Protein AF-A0A2S5CKM0-F1 (afdb_monomer)

Solvent-accessible surface area (backbone atoms only — not comparable to full-atom values): 9738 Å² total; per-residue (Å²): 133,82,81,73,74,74,73,46,69,68,58,51,52,54,51,56,62,61,42,50,69,61,49,59,73,70,51,69,56,78,44,91,78,57,71,73,58,93,51,90,68,29,59,67,57,44,53,54,51,51,52,49,58,63,73,60,56,92,57,92,68,53,70,56,56,55,3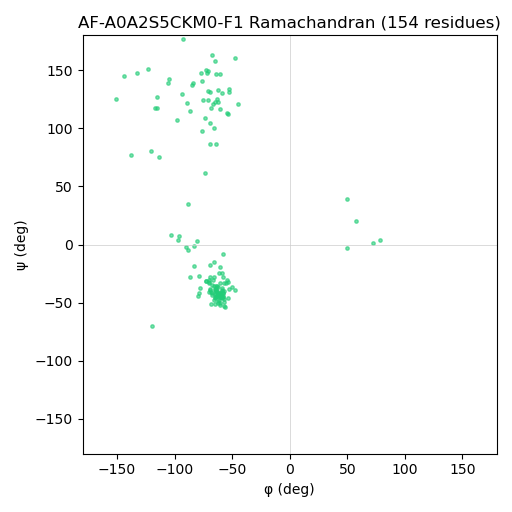9,46,52,53,36,49,49,33,27,76,69,60,76,37,65,85,57,63,67,69,55,60,70,58,50,54,64,51,53,75,49,49,55,70,64,48,56,56,51,51,49,53,53,53,51,51,53,45,42,70,56,54,58,91,46,72,93,65,34,59,96,86,36,80,76,80,88,79,86,72,82,81,75,82,61,80,67,40,69,73,52,21,75,73,74,39,80,81,52,109

Foldseek 3Di:
DDPPPQLDPVVLVVVLVVVLVVLLVVFDWPDPPAQPDPDLDRSSNLVVLVVQVVVPPDDPDDSQVSLVVVVVVCCVVVVCVPRDRDDVVVSVVNVVRGDVVSVVVSVVVSVVSVCVSVPDDVVQDDVNHHDDDDPDPDPQDPPDPVCCVVPNVPRD

Sequence (156 aa):
MDKKTSPSLVSFYTQLISLLPAFCQTVEKSKPGHFTKNRKLPLPRLIVTLLHLAATGSRSDGVDIKLGEFFNLSRRGGLWPDAQTPHRSALTKARSKLSWQSFAALLRQAVGLAYDVFPQRDEYTWHGLSVFAFDGSKYTLPATQALREAFDPDSG

Secondary structure (DSSP, 8-state):
-----PPPHHHHHHHHHHHHHHHHHHPPBSSTTTT-S--SS-HHHHHHHHHHHHHTTT-S--HHHHHHHHHHHHHHTTSSTTPPPPPHHHHHHHHTTB-HHHHHHHHHHHHHHHHHHS---GGGEETTEE---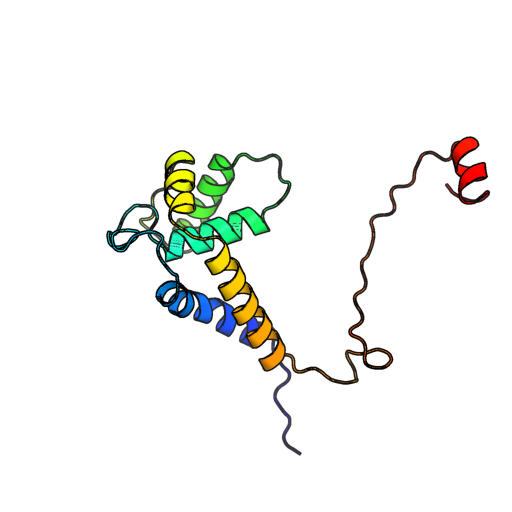-----------HHHHHHT-TT--

Organism: NCBI:txid1704499

Radius of gyration: 22.25 Å; Cα contacts (8 Å, |Δi|>4): 90; chains: 1; bounding box: 63×33×54 Å

Mean predicted aligned error: 11.07 Å

Structure (mmCIF, N/CA/C/O backbone):
data_AF-A0A2S5CKM0-F1
#
_entry.id   AF-A0A2S5CKM0-F1
#
loop_
_atom_site.group_PDB
_atom_site.id
_atom_site.type_symbol
_atom_site.label_atom_id
_atom_site.label_alt_id
_atom_site.label_comp_id
_atom_site.label_asym_id
_atom_site.label_entity_id
_atom_site.label_seq_id
_atom_site.pdbx_PDB_ins_code
_atom_site.Cartn_x
_atom_site.Cartn_y
_atom_site.Cartn_z
_atom_site.occupancy
_atom_site.B_iso_or_equiv
_atom_site.auth_seq_id
_atom_site.auth_comp_id
_atom_site.auth_asym_id
_atom_site.auth_atom_id
_atom_site.pdbx_PDB_model_num
ATOM 1 N N . MET A 1 1 ? 1.319 -12.725 -37.803 1.00 36.81 1 MET A N 1
ATOM 2 C CA . MET A 1 1 ? 2.074 -12.180 -36.654 1.00 36.81 1 MET A CA 1
ATOM 3 C C . MET A 1 1 ? 1.175 -11.179 -35.964 1.00 36.81 1 MET A C 1
ATOM 5 O O . MET A 1 1 ? 1.043 -10.057 -36.440 1.00 36.81 1 MET A O 1
ATOM 9 N N . ASP A 1 2 ? 0.481 -11.619 -34.919 1.00 37.03 2 ASP A N 1
ATOM 10 C CA . ASP A 1 2 ? -0.404 -10.754 -34.148 1.00 37.03 2 ASP A CA 1
ATOM 11 C C . ASP A 1 2 ? 0.407 -9.647 -33.481 1.00 37.03 2 ASP A C 1
ATOM 13 O O . ASP A 1 2 ? 1.374 -9.909 -32.761 1.00 37.03 2 ASP A O 1
ATOM 17 N N . LYS A 1 3 ? 0.009 -8.396 -33.726 1.00 39.81 3 LYS A N 1
ATOM 18 C CA . LYS A 1 3 ? 0.464 -7.243 -32.953 1.00 39.81 3 LYS A CA 1
ATOM 19 C C . LYS A 1 3 ? -0.039 -7.438 -31.522 1.00 39.81 3 LYS A C 1
ATOM 21 O O . LYS A 1 3 ? -1.129 -6.982 -31.192 1.00 39.81 3 LYS A O 1
ATOM 26 N N . LYS A 1 4 ? 0.723 -8.148 -30.680 1.00 51.84 4 LYS A N 1
ATOM 27 C CA . LYS A 1 4 ? 0.501 -8.155 -29.230 1.00 51.84 4 LYS A CA 1
ATOM 28 C C . LYS A 1 4 ? 0.486 -6.698 -28.787 1.00 51.84 4 LYS A C 1
ATOM 30 O O . LYS A 1 4 ? 1.492 -6.004 -28.908 1.00 51.84 4 LYS A O 1
ATOM 35 N N . THR A 1 5 ? -0.684 -6.244 -28.359 1.00 54.28 5 THR A N 1
ATOM 36 C CA . THR A 1 5 ? -0.943 -4.911 -27.829 1.00 54.28 5 THR A CA 1
ATOM 37 C C . THR A 1 5 ? 0.174 -4.553 -26.857 1.00 54.28 5 THR A C 1
ATOM 39 O O . THR A 1 5 ? 0.424 -5.304 -25.913 1.00 54.28 5 THR A O 1
ATOM 42 N N . SER A 1 6 ? 0.892 -3.460 -27.116 1.00 59.22 6 SER A N 1
ATOM 43 C CA . SER A 1 6 ? 1.977 -3.019 -26.242 1.00 59.22 6 SER A CA 1
ATOM 44 C C . SER A 1 6 ? 1.462 -2.922 -24.803 1.00 59.22 6 SER A C 1
ATOM 46 O O . SER A 1 6 ? 0.364 -2.390 -24.596 1.00 59.22 6 SER A O 1
ATOM 48 N N . PRO A 1 7 ? 2.203 -3.440 -23.812 1.00 67.69 7 PRO A N 1
ATOM 49 C CA . PRO A 1 7 ? 1.763 -3.388 -22.431 1.00 67.69 7 PRO A CA 1
ATOM 50 C C . PRO A 1 7 ? 1.610 -1.928 -22.012 1.00 67.69 7 PRO A C 1
ATOM 52 O O . PRO A 1 7 ? 2.550 -1.137 -22.051 1.00 67.69 7 PRO A O 1
ATOM 55 N N . SER A 1 8 ? 0.377 -1.550 -21.692 1.00 81.00 8 SER A N 1
ATOM 56 C CA . SER A 1 8 ? 0.033 -0.178 -21.348 1.00 81.00 8 SER A CA 1
ATOM 57 C C . SER A 1 8 ? 0.104 -0.004 -19.840 1.00 81.00 8 SER A C 1
ATOM 59 O O . SER A 1 8 ? -0.549 -0.741 -19.097 1.00 81.00 8 SER A O 1
ATOM 61 N N . LEU A 1 9 ? 0.822 1.028 -19.394 1.00 82.31 9 LEU A N 1
ATOM 62 C CA . LEU A 1 9 ? 0.800 1.482 -18.001 1.00 82.31 9 LEU A CA 1
ATOM 63 C C . LEU A 1 9 ? -0.635 1.679 -17.498 1.00 82.31 9 LEU A C 1
ATOM 65 O O . LEU A 1 9 ? -0.941 1.335 -16.362 1.00 82.31 9 LEU A O 1
ATOM 69 N N . VAL A 1 10 ? -1.541 2.157 -18.357 1.00 85.75 10 VAL A N 1
ATOM 70 C CA . VAL A 1 10 ? -2.958 2.339 -18.011 1.00 85.75 10 VAL A CA 1
ATOM 71 C C . VAL A 1 10 ? -3.613 1.006 -17.642 1.00 85.75 10 VAL A C 1
ATOM 73 O O . VAL A 1 10 ? -4.328 0.926 -16.643 1.00 85.75 10 VAL A O 1
ATOM 76 N N . SER A 1 11 ? -3.339 -0.054 -18.409 1.00 83.25 11 SER A N 1
ATOM 77 C CA . SER A 1 11 ? -3.841 -1.404 -18.120 1.00 83.25 11 SER A CA 1
ATOM 78 C C . SER A 1 11 ? -3.272 -1.938 -16.807 1.00 83.25 11 SER A C 1
ATOM 80 O O . SER A 1 11 ? -4.031 -2.417 -15.965 1.00 83.25 11 SER A O 1
ATOM 82 N N . PHE A 1 12 ? -1.963 -1.770 -16.584 1.00 87.31 12 PHE A N 1
ATOM 83 C CA . PHE A 1 12 ? -1.323 -2.163 -15.329 1.00 87.31 12 PHE A CA 1
ATOM 84 C C . PHE A 1 12 ? -1.964 -1.471 -14.120 1.00 87.31 12 PHE A C 1
ATOM 86 O O . PHE A 1 12 ? -2.406 -2.147 -13.195 1.00 87.31 12 PHE A O 1
ATOM 93 N N . TYR A 1 13 ? -2.084 -0.139 -14.134 1.00 85.31 13 TYR A N 1
ATOM 94 C CA . TYR A 1 13 ? -2.667 0.598 -13.011 1.00 85.31 13 TYR A CA 1
ATOM 95 C C . TYR A 1 13 ? -4.142 0.252 -12.785 1.00 85.31 13 TYR A C 1
ATOM 97 O O . TYR A 1 13 ? -4.567 0.130 -11.638 1.00 85.31 13 TYR A O 1
ATOM 105 N N . THR A 1 14 ? -4.915 0.029 -13.850 1.00 87.69 14 THR A N 1
ATOM 106 C CA . THR A 1 14 ? -6.324 -0.382 -13.737 1.00 87.69 14 THR A CA 1
ATOM 107 C C . THR A 1 14 ? -6.449 -1.748 -13.060 1.00 87.69 14 THR A C 1
ATOM 109 O O . THR A 1 14 ? -7.260 -1.922 -12.145 1.00 87.69 14 THR A O 1
ATOM 112 N N . GLN A 1 15 ? -5.611 -2.710 -13.454 1.00 87.69 15 GLN A N 1
ATOM 113 C CA . GLN A 1 15 ? -5.581 -4.042 -12.848 1.00 87.69 15 GLN A CA 1
ATOM 114 C C . GLN A 1 15 ? -5.065 -3.996 -11.405 1.00 87.69 15 GLN A C 1
ATOM 116 O O . GLN A 1 15 ? -5.655 -4.614 -10.522 1.00 87.69 15 GLN A O 1
ATOM 121 N N . LEU A 1 16 ? -4.034 -3.192 -11.132 1.00 87.00 16 LEU A N 1
ATOM 122 C CA . LEU A 1 16 ? -3.480 -3.011 -9.791 1.00 87.00 16 LEU A CA 1
ATOM 123 C C . LEU A 1 16 ? -4.510 -2.410 -8.823 1.00 87.00 16 LEU A C 1
ATOM 125 O O . LEU A 1 16 ? -4.634 -2.865 -7.688 1.00 87.00 16 LEU A O 1
ATOM 129 N N . ILE A 1 17 ? -5.285 -1.413 -9.261 1.00 84.75 17 ILE A N 1
ATOM 130 C CA . ILE A 1 17 ? -6.369 -0.831 -8.454 1.00 84.75 17 ILE A CA 1
ATOM 131 C C . ILE A 1 17 ? -7.463 -1.874 -8.194 1.00 84.75 17 ILE A C 1
ATOM 133 O O . ILE A 1 17 ? -7.965 -1.983 -7.073 1.00 84.75 17 ILE A O 1
ATOM 137 N N . SER A 1 18 ? -7.789 -2.681 -9.204 1.00 86.12 18 SER A N 1
ATOM 138 C CA . SER A 1 18 ? -8.795 -3.748 -9.117 1.00 86.12 18 SER A CA 1
ATOM 139 C C . SER A 1 18 ? -8.365 -4.922 -8.226 1.00 86.12 18 SER A C 1
ATOM 141 O O . SER A 1 18 ? -9.209 -5.685 -7.759 1.00 86.12 18 SER A O 1
ATOM 143 N N . LEU A 1 19 ? -7.068 -5.045 -7.933 1.00 86.75 19 LEU A N 1
ATOM 144 C CA . LEU A 1 19 ? -6.510 -6.067 -7.048 1.00 86.75 19 LEU A CA 1
ATOM 145 C C . LEU A 1 19 ? -6.838 -5.802 -5.572 1.00 86.75 19 LEU A C 1
ATOM 147 O O . LEU A 1 19 ? -7.018 -6.738 -4.792 1.00 86.75 19 LEU A O 1
ATOM 151 N N . LEU A 1 20 ? -6.967 -4.532 -5.173 1.00 84.50 20 LEU A N 1
ATOM 152 C CA . LEU A 1 20 ? -7.157 -4.150 -3.770 1.00 84.50 20 LEU A CA 1
ATOM 153 C C . LEU A 1 20 ? -8.436 -4.727 -3.129 1.00 84.50 20 LEU A C 1
ATOM 155 O O . LEU A 1 20 ? -8.335 -5.236 -2.008 1.00 84.50 20 LEU A O 1
ATOM 159 N N . PRO A 1 21 ? -9.623 -4.695 -3.772 1.00 84.75 21 PRO A N 1
ATOM 160 C CA . PRO A 1 21 ? -10.821 -5.333 -3.230 1.00 84.75 21 PRO A CA 1
ATOM 161 C C . PRO A 1 21 ? -10.656 -6.837 -2.990 1.00 84.75 21 PRO A C 1
ATOM 163 O O . PRO A 1 21 ? -11.022 -7.314 -1.916 1.00 84.75 21 PRO A O 1
ATOM 166 N N . ALA A 1 22 ? -10.080 -7.564 -3.953 1.00 84.75 22 ALA A N 1
ATOM 167 C CA . ALA A 1 22 ? -9.845 -9.004 -3.843 1.00 84.75 22 ALA A CA 1
ATOM 168 C C . ALA A 1 22 ? -8.840 -9.310 -2.725 1.00 84.75 22 ALA A C 1
ATOM 170 O O . ALA A 1 22 ? -9.106 -10.130 -1.848 1.00 84.75 22 ALA A O 1
ATOM 171 N N . PHE A 1 23 ? -7.738 -8.561 -2.675 1.00 87.25 23 PHE A N 1
ATOM 172 C CA . PHE A 1 23 ? -6.742 -8.678 -1.618 1.00 87.25 23 PHE A CA 1
ATOM 173 C C . PHE A 1 23 ? -7.341 -8.454 -0.222 1.00 87.25 23 PHE A C 1
ATOM 175 O O . PHE A 1 23 ? -7.041 -9.198 0.708 1.00 87.25 23 PHE A O 1
ATOM 182 N N . CYS A 1 24 ? -8.235 -7.474 -0.048 1.00 85.56 24 CYS A N 1
ATOM 183 C CA . CYS A 1 24 ? -8.871 -7.221 1.250 1.00 85.56 24 CYS A CA 1
ATOM 184 C C . CYS A 1 24 ? -9.651 -8.432 1.792 1.00 85.56 24 CYS A C 1
ATOM 186 O O . CYS A 1 24 ? -9.823 -8.535 3.007 1.00 85.56 24 CYS A O 1
ATOM 188 N N . GLN A 1 25 ? -10.113 -9.337 0.924 1.00 83.31 25 GLN A N 1
ATOM 189 C CA . GLN A 1 25 ? -10.805 -10.567 1.320 1.00 83.31 25 GLN A CA 1
ATOM 190 C C . GLN A 1 25 ? -9.831 -11.653 1.794 1.00 83.31 25 GLN A C 1
ATOM 192 O O . GLN A 1 25 ? -10.195 -12.464 2.641 1.00 83.31 25 GLN A O 1
ATOM 197 N N . THR A 1 26 ? -8.588 -11.639 1.305 1.00 84.25 26 THR A N 1
ATOM 198 C CA . THR A 1 26 ? -7.545 -12.615 1.663 1.00 84.25 26 THR A CA 1
ATOM 199 C C . THR A 1 26 ? -6.739 -12.212 2.897 1.00 84.25 26 THR A C 1
ATOM 201 O O . THR A 1 26 ? -5.858 -12.948 3.333 1.00 84.25 26 THR A O 1
ATOM 204 N N . VAL A 1 27 ? -6.976 -11.020 3.451 1.00 85.25 27 VAL A N 1
ATOM 205 C CA . VAL A 1 27 ? -6.240 -10.529 4.620 1.00 85.25 27 VAL A CA 1
ATOM 206 C C . VAL A 1 27 ? -6.592 -11.345 5.859 1.00 85.25 27 VAL A C 1
ATOM 208 O O . VAL A 1 27 ? -7.711 -11.285 6.378 1.00 85.25 27 VAL A O 1
ATOM 211 N N . GLU A 1 28 ? -5.585 -12.021 6.403 1.00 79.44 28 GLU A N 1
ATOM 212 C CA . GLU A 1 28 ? -5.677 -12.656 7.709 1.00 79.44 28 GLU A CA 1
ATOM 213 C C . GLU A 1 28 ? -5.819 -11.606 8.816 1.00 79.44 28 GLU A C 1
ATOM 215 O O . GLU A 1 28 ? -4.983 -10.719 9.021 1.00 79.44 28 GLU A O 1
ATOM 220 N N . LYS A 1 29 ? -6.918 -11.710 9.557 1.00 79.12 29 LYS A N 1
ATOM 221 C CA . LYS A 1 29 ? -7.192 -10.867 10.718 1.00 79.12 29 LYS A CA 1
ATOM 222 C C . LYS A 1 29 ? -6.487 -11.463 11.928 1.00 79.12 29 LYS A C 1
ATOM 224 O O . LYS A 1 29 ? -6.622 -12.653 12.181 1.00 79.12 29 LYS A O 1
ATOM 229 N N . SER A 1 30 ? -5.880 -10.631 12.779 1.00 79.19 30 SER A N 1
ATOM 230 C CA . SER A 1 30 ? -5.294 -11.135 14.036 1.00 79.19 30 SER A CA 1
ATOM 231 C C . SER A 1 30 ? -6.328 -11.775 14.974 1.00 79.19 30 SER A C 1
ATOM 233 O O . SER A 1 30 ? -5.968 -12.572 15.832 1.00 79.19 30 SER A O 1
ATOM 235 N N . LYS A 1 31 ? -7.607 -11.388 14.859 1.00 84.75 31 LYS A N 1
ATOM 236 C CA . LYS A 1 31 ? -8.739 -11.982 15.586 1.00 84.75 31 LYS A CA 1
ATOM 237 C C . LYS A 1 31 ? -9.983 -12.011 14.684 1.00 84.75 31 LYS A C 1
ATOM 239 O O . LYS A 1 31 ? -10.201 -11.026 13.971 1.00 84.75 31 LYS A O 1
ATOM 244 N N . PRO A 1 32 ? -10.857 -13.035 14.770 1.00 79.38 32 PRO A N 1
ATOM 245 C CA . PRO A 1 32 ? -12.043 -13.167 13.910 1.00 79.38 32 PRO A CA 1
ATOM 246 C C . PRO A 1 32 ? -12.990 -11.950 13.922 1.00 79.38 32 PRO A C 1
ATOM 248 O O . PRO A 1 32 ? -13.565 -11.591 12.898 1.00 79.38 32 PRO A O 1
ATOM 251 N N . GLY A 1 33 ? -13.102 -11.255 15.061 1.00 82.44 33 GLY A N 1
ATOM 252 C CA . GLY A 1 33 ? -13.957 -10.069 15.222 1.00 82.44 33 GLY A CA 1
ATOM 253 C C . GLY A 1 33 ? -13.354 -8.741 14.743 1.00 82.44 33 GLY A C 1
ATOM 254 O O . GLY A 1 33 ? -13.997 -7.696 14.860 1.00 82.44 33 GLY A O 1
ATOM 255 N N . HIS A 1 34 ? -12.116 -8.720 14.245 1.00 87.06 34 HIS A N 1
ATOM 256 C CA . HIS A 1 34 ? -11.518 -7.489 13.729 1.00 87.06 34 HIS A CA 1
ATOM 257 C C . HIS A 1 34 ? -12.084 -7.128 12.348 1.00 87.06 34 HIS A C 1
ATOM 259 O O . HIS A 1 34 ? -12.320 -7.987 11.503 1.00 87.06 34 HIS A O 1
ATOM 265 N N . PHE A 1 35 ? -12.307 -5.828 12.126 1.00 84.88 35 PHE A N 1
ATOM 266 C CA . PHE A 1 35 ? -12.805 -5.265 10.861 1.00 84.88 35 PHE A CA 1
ATOM 267 C C . PHE A 1 35 ? -14.157 -5.812 10.367 1.00 84.88 35 PHE A C 1
ATOM 269 O O . PHE A 1 35 ? -14.479 -5.670 9.196 1.00 84.88 35 PHE A O 1
ATOM 276 N N . THR A 1 36 ? -14.971 -6.404 11.245 1.00 81.00 36 THR A N 1
ATOM 277 C CA . THR A 1 36 ? -16.324 -6.890 10.907 1.00 81.00 36 THR A CA 1
ATOM 278 C C . THR A 1 36 ? -17.394 -5.798 10.964 1.00 81.00 36 THR A C 1
ATOM 280 O O . THR A 1 36 ? -18.465 -5.952 10.393 1.00 81.00 36 THR A O 1
ATOM 283 N N . LYS A 1 37 ? -17.118 -4.680 11.649 1.00 78.06 37 LYS A N 1
ATOM 284 C CA . LYS A 1 37 ? -18.031 -3.533 11.776 1.00 78.06 37 LYS A CA 1
ATOM 285 C C . LYS A 1 37 ? -17.575 -2.381 10.886 1.00 78.06 37 LYS A C 1
ATOM 287 O O . LYS A 1 37 ? -16.382 -2.069 10.859 1.00 78.06 37 LYS A O 1
ATOM 292 N N . ASN A 1 38 ? -18.528 -1.666 10.287 1.00 70.62 38 ASN A N 1
ATOM 293 C CA . ASN A 1 38 ? -18.279 -0.386 9.619 1.00 70.62 38 ASN A CA 1
ATOM 294 C C . ASN A 1 38 ? -17.931 0.699 10.654 1.00 70.62 38 ASN A C 1
ATOM 296 O O . ASN A 1 38 ? -18.785 1.400 11.190 1.00 70.62 38 ASN A O 1
ATOM 300 N N . ARG A 1 39 ? -16.643 0.786 11.003 1.00 77.25 39 ARG A N 1
ATOM 301 C CA . ARG A 1 39 ? -16.047 1.880 11.788 1.00 77.25 39 ARG A CA 1
ATOM 302 C C . ARG A 1 39 ? -15.499 2.954 10.839 1.00 77.25 39 ARG A C 1
ATOM 304 O O . ARG A 1 39 ? -15.485 2.755 9.634 1.00 77.25 39 ARG A O 1
ATOM 311 N N . LYS A 1 40 ? -14.979 4.068 11.376 1.00 80.44 40 LYS A N 1
ATOM 312 C CA . LYS A 1 40 ? -14.348 5.144 10.576 1.00 80.44 40 LYS A CA 1
ATOM 313 C C . LYS A 1 40 ? -13.226 4.633 9.646 1.00 80.44 40 LYS A C 1
ATOM 315 O O . LYS A 1 40 ? -13.061 5.149 8.545 1.00 80.44 40 LYS A O 1
ATOM 320 N N . LEU A 1 41 ? -12.508 3.590 10.077 1.00 87.94 41 LEU A N 1
ATOM 321 C CA . LEU A 1 41 ? -11.440 2.906 9.338 1.00 87.94 41 LEU A CA 1
ATOM 322 C C . LEU A 1 41 ? -11.788 1.416 9.129 1.00 87.94 41 LEU A C 1
ATOM 324 O O . LEU A 1 41 ? -11.331 0.571 9.904 1.00 87.94 41 LEU A O 1
ATOM 328 N N . PRO A 1 42 ? -12.621 1.070 8.130 1.00 89.50 42 PRO A N 1
ATOM 329 C CA . PRO A 1 42 ? -12.749 -0.309 7.673 1.00 89.50 42 PRO A CA 1
ATOM 330 C C . PRO A 1 42 ? -11.448 -0.761 6.991 1.00 89.50 42 PRO A C 1
ATOM 332 O O . PRO A 1 42 ? -10.617 0.065 6.606 1.00 89.50 42 PRO A O 1
ATOM 335 N N . LEU A 1 43 ? -11.276 -2.075 6.829 1.00 89.69 43 LEU A N 1
ATOM 336 C CA . LEU A 1 43 ? -10.029 -2.667 6.334 1.00 89.69 43 LEU A CA 1
ATOM 337 C C . LEU A 1 43 ? -9.541 -2.075 4.992 1.00 89.69 43 LEU A C 1
ATOM 339 O O . LEU A 1 43 ? -8.372 -1.688 4.940 1.00 89.69 43 LEU A O 1
ATOM 343 N N . PRO A 1 44 ? -10.388 -1.892 3.954 1.00 89.19 44 PRO A N 1
ATOM 344 C CA . PRO A 1 44 ? -9.930 -1.315 2.689 1.00 89.19 44 PRO A CA 1
ATOM 345 C C . PRO A 1 44 ? -9.391 0.108 2.854 1.00 89.19 44 PRO A C 1
ATOM 347 O O . PRO A 1 44 ? -8.322 0.437 2.344 1.00 89.19 44 PRO A O 1
ATOM 350 N N . ARG A 1 45 ? -10.077 0.947 3.647 1.00 90.44 45 ARG A N 1
ATOM 351 C CA . ARG A 1 45 ? -9.608 2.312 3.925 1.00 90.44 45 ARG A CA 1
ATOM 352 C C . ARG A 1 45 ? -8.301 2.304 4.702 1.00 90.44 45 ARG A C 1
ATOM 354 O O . ARG A 1 45 ? -7.437 3.123 4.416 1.00 90.44 45 ARG A O 1
ATOM 361 N N . LEU A 1 46 ? -8.142 1.389 5.662 1.00 92.38 46 LEU A N 1
ATOM 362 C CA . LEU A 1 46 ? -6.901 1.254 6.424 1.00 92.38 46 LEU A CA 1
ATOM 363 C C . LEU A 1 46 ? -5.722 0.906 5.509 1.00 92.38 46 LEU A C 1
ATOM 365 O O . LEU A 1 46 ? -4.687 1.554 5.612 1.00 92.38 46 LEU A O 1
ATOM 369 N N . ILE A 1 47 ? -5.876 -0.076 4.616 1.00 91.62 47 ILE A N 1
ATOM 370 C CA . ILE A 1 47 ? -4.811 -0.495 3.693 1.00 91.62 47 ILE A CA 1
ATOM 371 C C . ILE A 1 47 ? -4.394 0.672 2.798 1.00 91.62 47 ILE A C 1
ATOM 373 O O . ILE A 1 47 ? -3.219 1.025 2.784 1.00 91.62 47 ILE A O 1
ATOM 377 N N . VAL A 1 48 ? -5.349 1.323 2.128 1.00 90.88 48 VAL A N 1
ATOM 378 C CA . VAL A 1 48 ? -5.058 2.468 1.249 1.00 90.88 48 VAL A CA 1
ATOM 379 C C . VAL A 1 48 ? -4.415 3.619 2.030 1.00 90.88 48 VAL A C 1
ATOM 381 O O . VAL A 1 48 ? -3.438 4.200 1.568 1.00 90.88 48 VAL A O 1
ATOM 384 N N . THR A 1 49 ? -4.896 3.909 3.244 1.00 92.06 49 THR A N 1
ATOM 385 C CA . THR A 1 49 ? -4.299 4.942 4.110 1.00 92.06 49 THR A CA 1
ATOM 386 C C . THR A 1 49 ? -2.844 4.615 4.457 1.00 92.06 49 THR A C 1
ATOM 388 O O . THR A 1 49 ? -1.994 5.498 4.438 1.00 92.06 49 THR A O 1
ATOM 391 N N . LEU A 1 50 ? -2.525 3.353 4.761 1.00 92.56 50 LEU A N 1
ATOM 392 C CA . LEU A 1 50 ? -1.157 2.940 5.089 1.00 92.56 50 LEU A CA 1
ATOM 393 C C . LEU A 1 50 ? -0.231 3.001 3.870 1.00 92.56 50 LEU A C 1
ATOM 395 O O . LEU A 1 50 ? 0.904 3.450 4.004 1.00 92.56 50 LEU A O 1
ATOM 399 N N . LEU A 1 51 ? -0.723 2.614 2.690 1.00 90.75 51 LEU A N 1
ATOM 400 C CA . LEU A 1 51 ? 0.010 2.770 1.432 1.00 90.75 51 LEU A CA 1
ATOM 401 C C . LEU A 1 51 ? 0.282 4.248 1.129 1.00 90.75 51 LEU A C 1
ATOM 403 O O . LEU A 1 51 ? 1.405 4.601 0.788 1.00 90.75 51 LEU A O 1
ATOM 407 N N . HIS A 1 52 ? -0.709 5.122 1.329 1.00 91.12 52 HIS A N 1
ATOM 408 C CA . HIS A 1 52 ? -0.538 6.566 1.179 1.00 91.12 52 HIS A CA 1
ATOM 409 C C . HIS A 1 52 ? 0.528 7.121 2.135 1.00 91.12 52 HIS A C 1
ATOM 411 O O . HIS A 1 52 ? 1.399 7.878 1.713 1.00 91.12 52 HIS A O 1
ATOM 417 N N . LEU A 1 53 ? 0.504 6.721 3.411 1.00 91.19 53 LEU A N 1
ATOM 418 C CA . LEU A 1 53 ? 1.504 7.155 4.393 1.00 91.19 53 LEU A CA 1
ATOM 419 C C . LEU A 1 53 ? 2.920 6.673 4.048 1.00 91.19 53 LEU A C 1
ATOM 421 O O . LEU A 1 53 ? 3.875 7.410 4.276 1.00 91.19 53 LEU A O 1
ATOM 425 N N . ALA A 1 54 ? 3.058 5.467 3.489 1.00 88.75 54 ALA A N 1
ATOM 426 C CA . ALA A 1 54 ? 4.341 4.949 3.020 1.00 88.75 54 ALA A CA 1
ATOM 427 C C . ALA A 1 54 ? 4.836 5.684 1.761 1.00 88.75 54 ALA A C 1
ATOM 429 O O . ALA A 1 54 ? 6.013 6.018 1.669 1.00 88.75 54 ALA A O 1
ATOM 430 N N . ALA A 1 55 ? 3.935 5.975 0.818 1.00 86.12 55 ALA A N 1
ATOM 431 C CA . ALA A 1 55 ? 4.260 6.671 -0.427 1.00 86.12 55 ALA A CA 1
ATOM 432 C C . ALA A 1 55 ? 4.622 8.150 -0.212 1.00 86.12 55 ALA A C 1
ATOM 434 O O . ALA A 1 55 ? 5.430 8.709 -0.944 1.00 86.12 55 ALA A O 1
ATOM 435 N N . THR A 1 56 ? 4.051 8.795 0.807 1.00 80.00 56 THR A N 1
ATOM 436 C CA . THR A 1 56 ? 4.285 10.213 1.135 1.00 80.00 56 THR A CA 1
ATOM 437 C C . THR A 1 56 ? 5.479 10.424 2.075 1.00 80.00 56 THR A C 1
ATOM 439 O O . THR A 1 56 ? 5.441 11.301 2.943 1.00 80.00 56 THR A O 1
ATOM 442 N N . GLY A 1 57 ? 6.528 9.604 1.946 1.00 64.81 57 GLY A N 1
ATOM 443 C CA . GLY A 1 57 ? 7.734 9.639 2.782 1.00 64.81 57 GLY A CA 1
ATOM 444 C C . GLY A 1 57 ? 8.361 11.034 2.984 1.00 64.81 57 GLY A C 1
ATOM 445 O O . GLY A 1 57 ? 8.072 11.975 2.251 1.00 64.81 57 GLY A O 1
ATOM 446 N N . SER A 1 58 ? 9.184 11.144 4.037 1.00 53.72 58 SER A N 1
ATOM 447 C CA . SER A 1 58 ? 10.107 12.246 4.414 1.00 53.72 58 SER A CA 1
ATOM 448 C C . SER A 1 58 ? 9.621 13.705 4.450 1.00 53.72 58 SER A C 1
ATOM 450 O O . SER A 1 58 ? 10.385 14.560 4.894 1.00 53.72 58 SER A O 1
ATOM 452 N N . ARG A 1 59 ? 8.373 14.030 4.093 1.00 59.41 59 ARG A N 1
ATOM 453 C CA . ARG A 1 59 ? 7.813 15.346 4.439 1.00 59.41 59 ARG A CA 1
ATOM 454 C C . ARG A 1 59 ? 7.764 15.477 5.958 1.00 59.41 59 ARG A C 1
ATOM 456 O O . ARG A 1 59 ? 7.294 14.554 6.627 1.00 59.41 59 ARG A O 1
ATOM 463 N N . SER A 1 60 ? 8.223 16.618 6.472 1.00 65.56 60 SER A N 1
ATOM 464 C CA . SER A 1 60 ? 8.224 16.993 7.896 1.00 65.56 60 SER A CA 1
ATOM 465 C C . SER A 1 60 ? 6.833 16.988 8.541 1.00 65.56 60 SER A C 1
ATOM 467 O O . SER A 1 60 ? 6.707 17.146 9.753 1.00 65.56 60 SER A O 1
ATOM 469 N N . ASP A 1 61 ? 5.786 16.813 7.738 1.00 80.31 61 ASP A N 1
ATOM 470 C CA . ASP A 1 61 ? 4.400 16.837 8.168 1.00 80.31 61 ASP A CA 1
ATOM 471 C C . ASP A 1 61 ? 4.055 15.622 9.032 1.00 80.31 61 ASP A C 1
ATOM 473 O O . ASP A 1 61 ? 4.303 14.461 8.685 1.00 80.31 61 ASP A O 1
ATOM 477 N N . GLY A 1 62 ? 3.418 15.897 10.168 1.00 86.50 62 GLY A N 1
ATOM 478 C CA . GLY A 1 62 ? 2.933 14.867 11.076 1.00 86.50 62 GLY A CA 1
ATOM 479 C C . GLY A 1 62 ? 1.829 14.000 10.460 1.00 86.50 62 GLY A C 1
ATOM 480 O O . GLY A 1 62 ? 1.104 14.409 9.552 1.00 86.50 62 GLY A O 1
ATOM 481 N N . VAL A 1 63 ? 1.649 12.796 11.012 1.00 89.75 63 VAL A N 1
ATOM 482 C CA . VAL A 1 63 ? 0.625 11.826 10.570 1.00 89.75 63 VAL A CA 1
ATOM 483 C C . VAL A 1 63 ? -0.781 12.434 10.519 1.00 89.75 63 VAL A C 1
ATOM 485 O O . VAL A 1 63 ? -1.533 12.130 9.599 1.00 89.75 63 VAL A O 1
ATOM 488 N N . ASP A 1 64 ? -1.142 13.301 11.469 1.00 90.38 64 ASP A N 1
ATOM 489 C CA . ASP A 1 64 ? -2.471 13.924 11.500 1.00 90.38 64 ASP A CA 1
ATOM 490 C C . ASP A 1 64 ? -2.712 14.864 10.304 1.00 90.38 64 ASP A C 1
ATOM 492 O O . ASP A 1 64 ? -3.816 14.872 9.759 1.00 90.38 64 ASP A O 1
ATOM 496 N N . ILE A 1 65 ? -1.681 15.586 9.841 1.00 90.88 65 ILE A N 1
ATOM 497 C CA . ILE A 1 65 ? -1.760 16.452 8.651 1.00 90.88 65 ILE A CA 1
ATOM 498 C C . ILE A 1 65 ? -2.000 15.586 7.414 1.00 90.88 65 ILE A C 1
ATOM 500 O O . ILE A 1 65 ? -2.983 15.789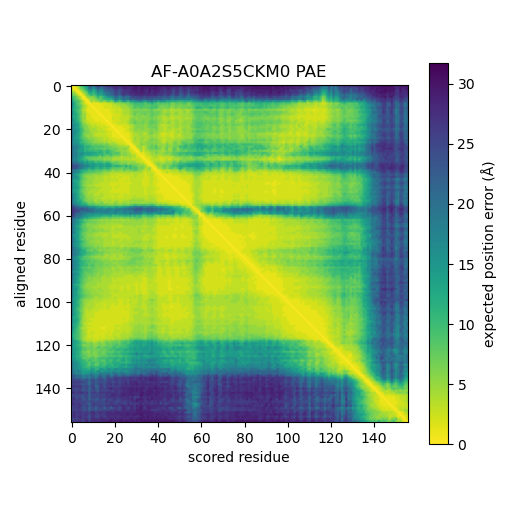 6.703 1.00 90.88 65 ILE A O 1
ATOM 504 N N . LYS A 1 66 ? -1.178 14.545 7.223 1.00 91.88 66 LYS A N 1
ATOM 505 C CA . LYS A 1 66 ? -1.302 13.612 6.091 1.00 91.88 66 LYS A CA 1
ATOM 506 C C . LYS A 1 66 ? -2.671 12.931 6.053 1.00 91.88 66 LYS A C 1
ATOM 508 O O . LYS A 1 66 ? -3.287 12.816 4.998 1.00 91.88 66 LYS A O 1
ATOM 513 N N . LEU A 1 67 ? -3.193 12.517 7.211 1.00 92.75 67 LEU A N 1
ATOM 514 C CA . LEU A 1 67 ? -4.549 11.971 7.317 1.00 92.75 67 LEU A CA 1
ATOM 515 C C . LEU A 1 67 ? -5.614 13.009 6.948 1.00 92.75 67 LEU A C 1
ATOM 517 O O . LEU A 1 67 ? -6.560 12.684 6.229 1.00 92.75 67 LEU A O 1
ATOM 521 N N . GLY A 1 68 ? -5.475 14.244 7.431 1.00 93.12 68 GLY A N 1
ATOM 522 C CA . GLY A 1 68 ? -6.360 15.358 7.101 1.00 93.12 68 GLY A CA 1
ATOM 523 C C . GLY A 1 68 ? -6.437 15.607 5.599 1.00 93.12 68 GLY A C 1
ATOM 524 O O . GLY A 1 68 ? -7.531 15.596 5.034 1.00 93.12 68 GLY A O 1
ATOM 525 N N . GLU A 1 69 ? -5.285 15.771 4.955 1.00 92.88 69 GLU A N 1
ATOM 526 C CA . GLU A 1 69 ? -5.160 15.990 3.513 1.00 92.88 69 GLU A CA 1
ATOM 527 C C . GLU A 1 69 ? -5.727 14.825 2.707 1.00 92.88 69 GLU A C 1
ATOM 529 O O . GLU A 1 69 ? -6.588 15.028 1.850 1.00 92.88 69 GLU A O 1
ATOM 534 N N . PHE A 1 70 ? -5.323 13.594 3.025 1.00 93.12 70 PHE A N 1
ATOM 535 C CA . PHE A 1 70 ? -5.772 12.408 2.306 1.00 93.12 70 PHE A CA 1
ATOM 536 C C . PHE A 1 70 ? -7.294 12.237 2.349 1.00 93.12 70 PHE A C 1
ATOM 538 O O . PHE A 1 70 ? -7.932 12.008 1.317 1.00 93.12 70 PHE A O 1
ATOM 545 N N . PHE A 1 71 ? -7.908 12.388 3.525 1.00 94.38 71 PHE A N 1
ATOM 546 C CA . PHE A 1 71 ? -9.359 12.270 3.667 1.00 94.38 71 PHE A CA 1
ATOM 547 C C . PHE A 1 71 ? -10.103 13.476 3.070 1.00 94.38 71 PHE A C 1
ATOM 549 O O . PHE A 1 71 ? -11.193 13.297 2.532 1.00 94.38 71 PHE A O 1
ATOM 556 N N . ASN A 1 72 ? -9.525 14.684 3.095 1.00 94.44 72 ASN A N 1
ATOM 557 C CA . ASN A 1 72 ? -10.069 15.846 2.382 1.00 94.44 72 ASN A CA 1
ATOM 558 C C . ASN A 1 72 ? -10.104 15.613 0.867 1.00 94.44 72 ASN A C 1
ATOM 560 O O . ASN A 1 72 ? -11.139 15.834 0.238 1.00 94.44 72 ASN A O 1
ATOM 564 N N . LEU A 1 73 ? -9.000 15.137 0.289 1.00 93.81 73 LEU A N 1
ATOM 565 C CA . LEU A 1 73 ? -8.913 14.813 -1.134 1.00 93.81 73 LEU A CA 1
ATOM 566 C C . LEU A 1 73 ? -9.857 13.667 -1.503 1.00 93.81 73 LEU A C 1
ATOM 568 O O . LEU A 1 73 ? -10.564 13.760 -2.500 1.00 93.81 73 LEU A O 1
ATOM 572 N N . SER A 1 74 ? -9.948 12.636 -0.661 1.00 93.19 74 SER A N 1
ATOM 573 C CA . SER A 1 74 ? -10.871 11.511 -0.866 1.00 93.19 74 SER A CA 1
ATOM 574 C C . SER A 1 74 ? -12.340 11.945 -0.864 1.00 93.19 74 SER A C 1
ATOM 576 O O . SER A 1 74 ? -13.134 11.405 -1.632 1.00 93.19 74 SER A O 1
ATOM 578 N N . ARG A 1 75 ? -12.712 12.926 -0.027 1.00 94.56 75 ARG A N 1
ATOM 579 C CA . ARG A 1 75 ? -14.053 13.530 -0.038 1.00 94.56 75 ARG A CA 1
ATOM 580 C C . ARG A 1 75 ? -14.288 14.341 -1.311 1.00 94.56 75 ARG A C 1
ATOM 582 O O . ARG A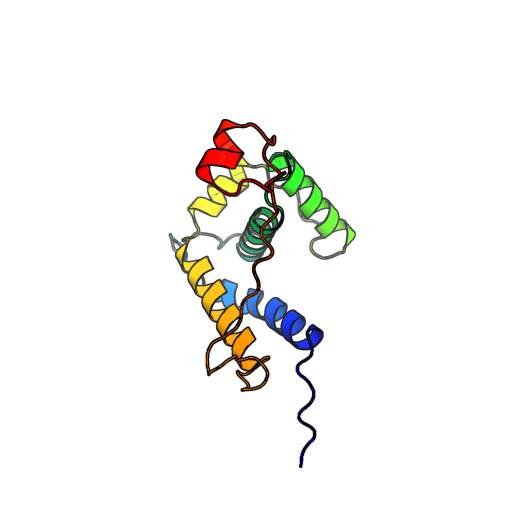 1 75 ? -15.279 14.119 -1.996 1.00 94.56 75 ARG A O 1
ATOM 589 N N . ARG A 1 76 ? -13.363 15.248 -1.649 1.00 93.88 76 ARG A N 1
ATOM 590 C CA . ARG A 1 76 ? -13.474 16.132 -2.827 1.00 93.88 76 ARG A CA 1
ATOM 591 C C . ARG A 1 76 ? -13.485 15.366 -4.149 1.00 93.88 76 ARG A C 1
ATOM 593 O O . ARG A 1 76 ? -14.189 15.761 -5.066 1.00 93.88 76 ARG A O 1
ATOM 600 N N . GLY A 1 77 ? -12.733 14.272 -4.232 1.00 91.62 77 GLY A N 1
ATOM 601 C CA . GLY A 1 77 ? -12.692 13.392 -5.399 1.00 91.62 77 GLY A CA 1
ATOM 602 C C . GLY A 1 77 ? -13.857 12.404 -5.486 1.00 91.62 77 GLY A C 1
ATOM 603 O O . GLY A 1 77 ? -13.842 11.547 -6.361 1.00 91.62 77 GLY A O 1
ATOM 604 N N . GLY A 1 78 ? -14.828 12.457 -4.566 1.00 91.25 78 GLY A N 1
ATOM 605 C CA . GLY A 1 78 ? -15.997 11.572 -4.565 1.00 91.25 78 GLY A CA 1
ATOM 606 C C . GLY A 1 78 ? -15.718 10.121 -4.158 1.00 91.25 78 GLY A C 1
ATOM 607 O O . GLY A 1 78 ? -16.647 9.321 -4.114 1.00 91.25 78 GLY A O 1
ATOM 608 N N . LEU A 1 79 ? -14.473 9.769 -3.812 1.00 88.12 79 LEU A N 1
ATOM 609 C CA . LEU A 1 79 ? -14.110 8.406 -3.417 1.00 88.12 79 LEU A CA 1
ATOM 610 C C . LEU A 1 79 ? -14.799 8.007 -2.107 1.00 88.12 79 LEU A C 1
ATOM 612 O O . LEU A 1 79 ? -15.382 6.929 -2.020 1.00 88.12 79 LEU A O 1
ATOM 616 N N . TRP A 1 80 ? -14.741 8.873 -1.088 1.00 90.94 80 TRP A N 1
ATOM 617 C CA . TRP A 1 80 ? -15.404 8.662 0.204 1.00 90.94 80 TRP A CA 1
ATOM 618 C C . TRP A 1 80 ? -16.068 9.957 0.702 1.00 90.94 80 TRP A C 1
ATOM 620 O O . TRP A 1 80 ? -15.524 10.595 1.608 1.00 90.94 80 TRP A O 1
ATOM 630 N N . PRO A 1 81 ? -17.233 10.348 0.152 1.00 89.75 81 PRO A N 1
ATOM 631 C CA . PRO A 1 81 ? -17.857 11.648 0.427 1.00 89.75 81 PRO A CA 1
ATOM 632 C C . PRO A 1 81 ? -18.171 11.864 1.915 1.00 89.75 81 PRO A C 1
ATOM 634 O O . PRO A 1 81 ? -17.921 12.941 2.451 1.00 89.75 81 PRO A O 1
ATOM 637 N N . ASP A 1 82 ? -18.590 10.808 2.617 1.00 90.56 82 ASP A N 1
ATOM 638 C CA . ASP A 1 82 ? -18.984 10.882 4.032 1.00 90.56 82 ASP A CA 1
ATOM 639 C C . ASP A 1 82 ? -17.868 10.478 5.009 1.00 90.56 82 ASP A C 1
ATOM 641 O O . ASP A 1 82 ? -18.086 10.356 6.221 1.00 90.56 82 ASP A O 1
ATOM 645 N N . ALA A 1 83 ? -16.656 10.192 4.518 1.00 90.06 83 ALA A N 1
ATOM 646 C CA . ALA A 1 83 ? -15.591 9.718 5.394 1.00 90.06 83 ALA A CA 1
ATOM 647 C C . ALA A 1 83 ? -15.086 10.833 6.307 1.00 90.06 83 ALA A C 1
ATOM 649 O O . ALA A 1 83 ? -14.597 11.863 5.854 1.00 90.06 83 ALA A O 1
ATOM 650 N N . GLN A 1 84 ? -15.126 10.579 7.611 1.00 90.62 84 GLN A N 1
ATOM 651 C CA . GLN A 1 84 ? -14.542 11.452 8.624 1.00 90.62 84 GLN A CA 1
ATOM 652 C C . GLN A 1 84 ? -13.057 11.144 8.799 1.00 90.62 84 GLN A C 1
ATOM 654 O O . GLN A 1 84 ? -12.678 9.973 8.890 1.00 90.62 84 GLN A O 1
ATOM 659 N N . THR A 1 85 ? -12.232 12.187 8.904 1.00 93.19 85 THR A N 1
ATOM 660 C CA . THR A 1 85 ? -10.796 12.025 9.156 1.00 93.19 85 THR A CA 1
ATOM 661 C C . THR A 1 85 ? -10.588 11.339 10.517 1.00 93.19 85 THR A C 1
ATOM 663 O O . THR A 1 85 ? -11.097 11.818 11.536 1.00 93.19 85 THR A O 1
ATOM 666 N N . PRO A 1 86 ? -9.897 10.188 10.572 1.00 92.19 86 PRO A N 1
ATOM 667 C CA . PRO A 1 86 ? -9.604 9.513 11.826 1.00 92.19 86 PRO A CA 1
ATOM 668 C C . PRO A 1 86 ? -8.464 10.221 12.565 1.00 92.19 86 PRO A C 1
ATOM 670 O O . PRO A 1 86 ? -7.530 10.721 11.952 1.00 92.19 86 PRO A O 1
ATOM 673 N N . HIS A 1 87 ? -8.500 10.192 13.895 1.00 91.62 87 HIS A N 1
ATOM 674 C CA . HIS A 1 87 ? -7.366 10.617 14.718 1.00 91.62 87 HIS A CA 1
ATOM 675 C C . HIS A 1 87 ? -6.211 9.601 14.624 1.00 91.62 87 HIS A C 1
ATOM 677 O O . HIS A 1 87 ? -6.479 8.394 14.535 1.00 91.62 87 HIS A O 1
ATOM 683 N N . ARG A 1 88 ? -4.943 10.035 14.751 1.00 91.50 88 ARG A N 1
ATOM 684 C CA . ARG A 1 88 ? -3.767 9.136 14.734 1.00 91.50 88 ARG A CA 1
ATOM 685 C C . ARG A 1 88 ? -3.899 7.902 15.628 1.00 91.50 88 ARG A C 1
ATOM 687 O O . ARG A 1 88 ? -3.547 6.799 15.228 1.00 91.50 88 ARG A O 1
ATOM 694 N N . SER A 1 89 ? -4.481 8.039 16.821 1.00 92.38 89 SER A N 1
ATOM 695 C CA . SER A 1 89 ? -4.636 6.909 17.751 1.00 92.38 89 SER A CA 1
ATOM 696 C C . SER A 1 89 ? -5.604 5.841 17.231 1.00 92.38 89 SER A C 1
ATOM 698 O O . SER A 1 89 ? -5.423 4.655 17.512 1.00 92.38 89 SER A O 1
ATOM 700 N N . ALA A 1 90 ? -6.616 6.230 16.448 1.00 91.38 90 ALA A N 1
ATOM 701 C CA . ALA A 1 90 ? -7.512 5.290 15.784 1.00 91.38 90 ALA A CA 1
ATOM 702 C C . ALA A 1 90 ? -6.779 4.529 14.672 1.00 91.38 90 ALA A C 1
ATOM 704 O O . ALA A 1 90 ? -6.985 3.322 14.538 1.00 91.38 90 ALA A O 1
ATOM 705 N N . LEU A 1 91 ? -5.888 5.207 13.938 1.00 93.00 91 LEU A N 1
ATOM 706 C CA . LEU A 1 91 ? -5.012 4.574 12.954 1.00 93.00 91 LEU A CA 1
ATOM 707 C C . LEU A 1 91 ? -4.072 3.562 13.622 1.00 93.00 91 LEU A C 1
ATOM 709 O O . LEU A 1 91 ? -4.054 2.408 13.207 1.00 93.00 91 LEU A O 1
ATOM 713 N N . THR A 1 92 ? -3.363 3.937 14.692 1.00 92.75 92 THR A N 1
ATOM 714 C CA . THR A 1 92 ? -2.457 3.030 15.423 1.00 92.75 92 THR A CA 1
ATOM 715 C C . THR A 1 92 ? -3.190 1.784 15.929 1.00 92.75 92 THR A C 1
ATOM 717 O O . THR A 1 92 ? -2.739 0.660 15.708 1.00 92.75 92 THR A O 1
ATOM 720 N N . LYS A 1 93 ? -4.369 1.962 16.543 1.00 92.31 93 LYS A N 1
ATOM 721 C CA . LYS A 1 93 ? -5.212 0.853 17.028 1.00 92.31 93 LYS A CA 1
ATOM 722 C C . LYS A 1 93 ? -5.759 -0.030 15.908 1.00 92.31 93 LYS A C 1
ATOM 724 O O . LYS A 1 93 ? -6.099 -1.182 16.159 1.00 92.31 93 LYS A O 1
ATOM 729 N N . ALA A 1 94 ? -5.947 0.510 14.708 1.00 92.06 94 ALA A N 1
ATOM 730 C CA . ALA A 1 94 ? -6.376 -0.265 13.552 1.00 92.06 94 ALA A CA 1
ATOM 731 C C . ALA A 1 94 ? -5.185 -1.019 12.940 1.00 92.06 94 ALA A C 1
ATOM 733 O O . ALA A 1 94 ? -5.289 -2.215 12.688 1.00 92.06 94 ALA A O 1
ATOM 734 N N . ARG A 1 95 ? -4.028 -0.363 12.796 1.00 91.38 95 ARG A N 1
ATOM 735 C CA . ARG A 1 95 ? -2.790 -0.957 12.275 1.00 91.38 95 ARG A CA 1
ATOM 736 C C . ARG A 1 95 ? -2.320 -2.154 13.095 1.00 91.38 95 ARG A C 1
ATOM 738 O O . ARG A 1 95 ? -1.868 -3.126 12.497 1.00 91.38 95 ARG A O 1
ATOM 745 N N . SER A 1 96 ? -2.445 -2.105 14.423 1.00 91.56 96 SER A N 1
ATOM 746 C CA . SER A 1 96 ? -2.046 -3.209 15.313 1.00 91.56 96 SER A CA 1
ATOM 747 C C . SER A 1 96 ? -2.884 -4.481 15.142 1.00 91.56 96 SER A C 1
ATOM 749 O O . SER A 1 96 ? -2.485 -5.547 15.598 1.00 91.56 96 SER A O 1
ATOM 751 N N . LYS A 1 97 ? -4.044 -4.387 14.481 1.00 91.25 97 LYS A N 1
ATOM 752 C CA . LYS A 1 97 ? -4.937 -5.518 14.178 1.00 91.25 97 LYS A CA 1
ATOM 753 C C . LYS A 1 97 ? -4.636 -6.183 12.838 1.00 91.25 97 LYS A C 1
ATOM 755 O O . LYS A 1 97 ? -5.354 -7.108 12.457 1.00 91.25 97 LYS A O 1
ATOM 760 N N . LEU A 1 98 ? -3.661 -5.646 12.111 1.00 89.50 98 LEU A N 1
ATOM 761 C CA . LEU A 1 98 ? -3.267 -6.078 10.784 1.00 89.50 98 LEU A CA 1
ATOM 762 C C . LEU A 1 98 ? -1.844 -6.625 10.859 1.00 89.50 98 LEU A C 1
ATOM 764 O O . LEU A 1 98 ? -0.931 -5.958 11.348 1.00 89.50 98 LEU A O 1
ATOM 768 N N . SER A 1 99 ? -1.649 -7.839 10.367 1.00 89.81 99 SER A N 1
ATOM 769 C CA . SER A 1 99 ? -0.325 -8.441 10.279 1.00 89.81 99 SER A CA 1
ATOM 770 C C . SER A 1 99 ? 0.496 -7.745 9.177 1.00 89.81 99 SER A C 1
ATOM 772 O O . SER A 1 99 ? -0.043 -7.251 8.186 1.00 89.81 99 SER A O 1
ATOM 774 N N . TRP A 1 100 ? 1.817 -7.646 9.351 1.00 89.25 100 TRP A N 1
ATOM 775 C CA . TRP A 1 100 ? 2.684 -7.104 8.297 1.00 89.25 100 TRP A CA 1
ATOM 776 C C . TRP A 1 100 ? 2.766 -8.053 7.091 1.00 89.25 100 TRP A C 1
ATOM 778 O O . TRP A 1 100 ? 2.916 -7.588 5.963 1.00 89.25 100 TRP A O 1
ATOM 788 N N . GLN A 1 101 ? 2.592 -9.361 7.314 1.00 91.12 101 GLN A N 1
ATOM 789 C CA . GLN A 1 101 ? 2.578 -10.386 6.272 1.00 91.12 101 GLN A CA 1
ATOM 790 C C . GLN A 1 101 ? 1.491 -10.127 5.222 1.00 91.12 101 GLN A C 1
ATOM 792 O O . GLN A 1 101 ? 1.689 -10.456 4.056 1.00 91.12 101 GLN A O 1
ATOM 797 N N . SER A 1 102 ? 0.392 -9.459 5.589 1.00 90.00 102 SER A N 1
ATOM 798 C CA . SER A 1 102 ? -0.620 -9.014 4.628 1.00 90.00 102 SER A CA 1
ATOM 799 C C . SER A 1 102 ? -0.014 -8.100 3.552 1.00 90.00 102 SER A C 1
ATOM 801 O O . SER A 1 102 ? -0.252 -8.307 2.369 1.00 90.00 102 SER A O 1
ATOM 803 N N . PHE A 1 103 ? 0.839 -7.140 3.923 1.00 90.62 103 PHE A N 1
ATOM 804 C CA . PHE A 1 103 ? 1.502 -6.267 2.944 1.00 90.62 103 PHE A CA 1
ATOM 805 C C . PHE A 1 103 ? 2.549 -7.007 2.112 1.00 90.62 103 PHE A C 1
ATOM 807 O O . PHE A 1 103 ? 2.695 -6.713 0.931 1.00 90.62 103 PHE A O 1
ATOM 814 N N . ALA A 1 104 ? 3.235 -7.997 2.691 1.00 91.31 104 ALA A N 1
ATOM 815 C CA . ALA A 1 104 ? 4.133 -8.859 1.927 1.00 91.31 104 ALA A CA 1
ATOM 816 C C . ALA A 1 104 ? 3.366 -9.676 0.872 1.00 91.31 104 ALA A C 1
ATOM 818 O O . ALA A 1 104 ? 3.831 -9.810 -0.256 1.00 91.31 104 ALA A O 1
ATOM 819 N N . ALA A 1 105 ? 2.178 -10.183 1.213 1.00 91.56 105 ALA A N 1
ATOM 820 C CA . ALA A 1 105 ? 1.304 -10.871 0.268 1.00 91.56 105 ALA A CA 1
ATOM 821 C C . ALA A 1 105 ? 0.793 -9.926 -0.833 1.00 91.56 105 ALA A C 1
ATOM 823 O O . ALA A 1 105 ? 0.871 -10.281 -2.007 1.00 91.56 105 ALA A O 1
ATOM 824 N N . LEU A 1 106 ? 0.352 -8.712 -0.475 1.00 91.44 106 LEU A N 1
ATOM 825 C CA . LEU A 1 106 ? -0.053 -7.690 -1.448 1.00 91.44 106 LEU A CA 1
ATOM 826 C C . LEU A 1 106 ? 1.083 -7.352 -2.417 1.00 91.44 106 LEU A C 1
ATOM 828 O O . LEU A 1 106 ? 0.866 -7.303 -3.623 1.00 91.44 106 LEU A O 1
ATOM 832 N N . LEU A 1 107 ? 2.298 -7.158 -1.897 1.00 91.69 107 LEU A N 1
ATOM 833 C CA . LEU A 1 107 ? 3.472 -6.868 -2.713 1.00 91.69 107 LEU A CA 1
ATOM 834 C C . LEU A 1 107 ? 3.763 -8.006 -3.695 1.00 91.69 107 LEU A C 1
ATOM 836 O O . LEU A 1 107 ? 3.974 -7.741 -4.871 1.00 91.69 107 LEU A O 1
ATOM 840 N N . ARG A 1 108 ? 3.724 -9.267 -3.246 1.00 92.44 108 ARG A N 1
ATOM 841 C CA . ARG A 1 108 ? 3.920 -10.423 -4.138 1.00 92.44 108 ARG A CA 1
ATOM 842 C C . ARG A 1 108 ? 2.881 -10.471 -5.255 1.00 92.44 108 ARG A C 1
ATOM 844 O O . ARG A 1 108 ? 3.251 -10.722 -6.394 1.00 92.44 108 ARG A O 1
ATOM 851 N N . GLN A 1 109 ? 1.610 -10.207 -4.947 1.00 91.75 109 GLN A N 1
ATOM 852 C CA . GLN A 1 109 ? 0.549 -10.165 -5.958 1.00 91.75 109 GLN A CA 1
ATOM 853 C C . GLN A 1 109 ? 0.760 -9.018 -6.958 1.00 91.75 109 GLN A C 1
ATOM 855 O O . GLN A 1 109 ? 0.633 -9.225 -8.160 1.00 91.75 109 GLN A O 1
ATOM 860 N N . ALA A 1 110 ? 1.140 -7.829 -6.479 1.00 90.81 110 ALA A N 1
ATOM 861 C CA . ALA A 1 110 ? 1.443 -6.685 -7.337 1.00 90.81 110 ALA A CA 1
ATOM 862 C C . ALA A 1 110 ? 2.663 -6.935 -8.242 1.00 90.81 110 ALA A C 1
ATOM 864 O O . ALA A 1 110 ? 2.645 -6.557 -9.410 1.00 90.81 110 ALA A O 1
ATOM 865 N N . VAL A 1 111 ? 3.704 -7.594 -7.723 1.00 90.69 111 VAL A N 1
ATOM 866 C CA . VAL A 1 111 ? 4.892 -7.993 -8.494 1.00 90.69 111 VAL A CA 1
ATOM 867 C C . VAL A 1 111 ? 4.546 -9.065 -9.526 1.00 90.69 111 VAL A C 1
ATOM 869 O O . VAL A 1 111 ? 4.977 -8.953 -10.667 1.00 90.69 111 VAL A O 1
ATOM 872 N N . GLY A 1 112 ? 3.741 -10.068 -9.161 1.00 91.12 112 GLY A N 1
ATOM 873 C CA . GLY A 1 112 ? 3.244 -11.071 -10.108 1.00 91.12 112 GLY A CA 1
ATOM 874 C C . GLY A 1 112 ? 2.486 -10.421 -11.265 1.00 91.12 112 GLY A C 1
ATOM 875 O O . GLY A 1 112 ?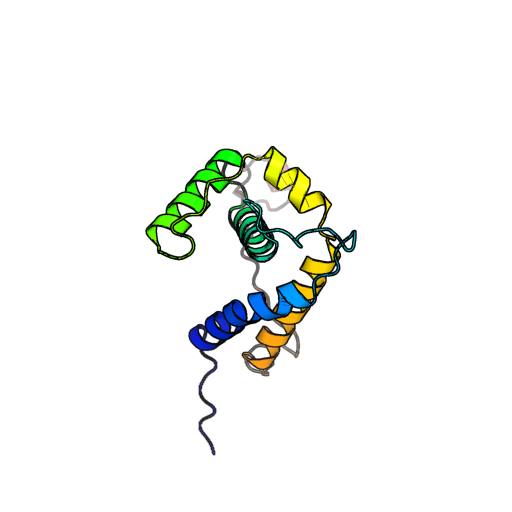 2.848 -10.615 -12.419 1.00 91.12 112 GLY A O 1
ATOM 876 N N . LEU A 1 113 ? 1.541 -9.531 -10.946 1.00 91.06 113 LEU A N 1
ATOM 877 C CA . LEU A 1 113 ? 0.818 -8.743 -11.944 1.00 91.06 113 LEU A CA 1
ATOM 878 C C . LEU A 1 113 ? 1.762 -7.916 -12.832 1.00 91.06 113 LEU A C 1
ATOM 880 O O . LEU A 1 113 ? 1.539 -7.800 -14.035 1.00 91.06 113 LEU A O 1
ATOM 884 N N . ALA A 1 114 ? 2.811 -7.326 -12.255 1.00 88.94 114 ALA A N 1
ATOM 885 C CA . ALA A 1 114 ? 3.792 -6.571 -13.024 1.00 88.94 114 ALA A CA 1
ATOM 886 C C . ALA A 1 114 ? 4.522 -7.463 -14.038 1.00 88.94 114 ALA A C 1
ATOM 888 O O . ALA A 1 114 ? 4.674 -7.042 -15.178 1.00 88.94 114 ALA A O 1
ATOM 889 N N . TYR A 1 115 ? 4.908 -8.687 -13.669 1.00 87.31 115 TYR A N 1
ATOM 890 C CA . TYR A 1 115 ? 5.519 -9.637 -14.604 1.00 87.31 115 TYR A CA 1
ATOM 891 C C . TYR A 1 115 ? 4.538 -10.176 -15.652 1.00 87.31 115 TYR A C 1
ATOM 893 O O . TYR A 1 115 ? 4.943 -10.411 -16.787 1.00 87.31 115 TYR A O 1
ATOM 901 N N . ASP A 1 116 ? 3.255 -10.324 -15.317 1.00 88.19 116 ASP A N 1
ATOM 902 C CA . ASP A 1 116 ? 2.231 -10.745 -16.281 1.00 88.19 116 ASP A CA 1
ATOM 903 C C . ASP A 1 116 ? 1.984 -9.667 -17.347 1.00 88.19 116 ASP A C 1
ATOM 905 O O . ASP A 1 116 ? 1.849 -9.962 -18.538 1.00 88.19 116 ASP A O 1
ATOM 909 N N . VAL A 1 117 ? 1.938 -8.397 -16.928 1.00 87.88 117 VAL A N 1
ATOM 910 C CA . VAL A 1 117 ? 1.721 -7.262 -17.837 1.00 87.88 117 VAL A CA 1
ATOM 911 C C . VAL A 1 117 ? 3.000 -6.893 -18.585 1.00 87.88 117 VAL A C 1
ATOM 913 O O . VAL A 1 117 ? 2.950 -6.630 -19.784 1.00 87.88 117 VAL A O 1
ATOM 916 N N . PHE A 1 118 ? 4.145 -6.889 -17.906 1.00 84.62 118 PHE A N 1
ATOM 917 C CA . PHE A 1 118 ? 5.463 -6.583 -18.458 1.00 84.62 118 PHE A CA 1
ATOM 918 C C . PHE A 1 118 ? 6.333 -7.844 -18.411 1.00 84.62 118 PHE A C 1
ATOM 920 O O . PHE A 1 118 ? 7.209 -7.960 -17.548 1.00 84.62 118 PHE A O 1
ATOM 927 N N . PRO A 1 119 ? 6.096 -8.812 -19.317 1.00 82.56 119 PRO A N 1
ATOM 928 C CA . PRO A 1 119 ? 6.874 -10.039 -19.332 1.00 82.56 119 PRO A CA 1
ATOM 929 C C . PRO A 1 119 ? 8.343 -9.720 -19.573 1.00 82.56 119 PRO A C 1
ATOM 931 O O . PRO A 1 119 ? 8.678 -8.789 -20.313 1.00 82.56 119 PRO A O 1
ATOM 934 N N . GLN A 1 120 ? 9.215 -10.520 -18.966 1.00 77.19 120 GLN A N 1
ATOM 935 C CA . GLN A 1 120 ? 10.647 -10.408 -19.180 1.00 77.19 120 GLN A CA 1
ATOM 936 C C . GLN A 1 120 ? 10.947 -10.609 -20.671 1.00 77.19 120 GLN A C 1
ATOM 938 O O . GLN A 1 120 ? 10.456 -11.545 -21.304 1.00 77.19 120 GLN A O 1
ATOM 943 N N . ARG A 1 121 ? 11.723 -9.691 -21.238 1.00 80.75 121 ARG A N 1
ATOM 944 C CA . ARG A 1 121 ? 12.179 -9.737 -22.625 1.00 80.75 121 ARG A CA 1
ATOM 945 C C . ARG A 1 121 ? 13.664 -9.451 -22.642 1.00 80.75 121 ARG A C 1
ATOM 947 O O . ARG A 1 121 ? 14.127 -8.639 -21.842 1.00 80.75 121 ARG A O 1
ATOM 954 N N . ASP A 1 122 ? 14.371 -10.055 -23.587 1.00 82.69 122 ASP A N 1
ATOM 955 C CA . ASP A 1 122 ? 15.819 -9.877 -23.717 1.00 82.69 122 ASP A CA 1
ATOM 956 C C . ASP A 1 122 ? 16.195 -8.397 -23.886 1.00 82.69 122 ASP A C 1
ATOM 958 O O . ASP A 1 122 ? 17.192 -7.955 -23.325 1.00 82.69 122 ASP A O 1
ATOM 962 N N . GLU A 1 123 ? 15.334 -7.606 -24.543 1.00 79.88 123 GLU A N 1
ATOM 963 C CA . GLU A 1 123 ? 15.472 -6.149 -24.719 1.00 79.88 123 GLU A CA 1
ATOM 964 C C . GLU A 1 123 ? 15.494 -5.344 -23.403 1.00 79.88 123 GLU A C 1
ATOM 966 O O . GLU A 1 123 ? 15.969 -4.211 -23.387 1.00 79.88 123 GLU A O 1
ATOM 971 N N . TYR A 1 124 ? 15.013 -5.919 -22.296 1.00 75.94 124 TYR A N 1
ATOM 972 C CA . TYR A 1 124 ? 15.029 -5.318 -20.956 1.00 75.94 124 TYR A CA 1
ATOM 973 C C . TYR A 1 124 ? 16.126 -5.898 -20.051 1.00 75.94 124 TYR A C 1
ATOM 975 O O . TYR A 1 124 ? 16.163 -5.609 -18.853 1.00 75.94 124 TYR A O 1
ATOM 983 N N . THR A 1 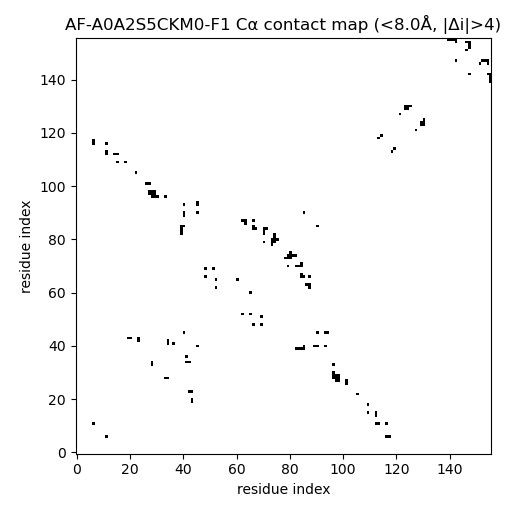125 ? 17.013 -6.726 -20.604 1.00 83.38 125 THR A N 1
ATOM 984 C CA . THR A 1 125 ? 18.106 -7.366 -19.870 1.00 83.38 125 THR A CA 1
ATOM 985 C C . THR A 1 125 ? 19.455 -7.040 -20.499 1.00 83.38 125 THR A C 1
ATOM 987 O O . THR A 1 125 ? 19.569 -6.846 -21.705 1.00 83.38 125 THR A O 1
ATOM 990 N N . TRP A 1 126 ? 20.506 -7.019 -19.686 1.00 78.75 126 TRP A N 1
ATOM 991 C CA . TRP A 1 126 ? 21.888 -6.973 -20.154 1.00 78.75 126 TRP A CA 1
ATOM 992 C C . TRP A 1 126 ? 22.584 -8.251 -19.704 1.00 78.75 126 TRP A C 1
ATOM 994 O O . TRP A 1 126 ? 22.637 -8.543 -18.511 1.00 78.75 126 TRP A O 1
ATOM 1004 N N . HIS A 1 127 ? 23.037 -9.062 -20.665 1.00 84.19 127 HIS A N 1
ATOM 1005 C CA . HIS A 1 127 ? 23.565 -10.412 -20.416 1.00 84.19 127 HIS A CA 1
ATOM 1006 C C . HIS A 1 127 ? 22.643 -11.293 -19.542 1.00 84.19 127 HIS A C 1
ATOM 1008 O O . HIS A 1 127 ? 23.112 -12.034 -18.683 1.00 84.19 127 HIS A O 1
ATOM 1014 N N . GLY A 1 128 ? 21.322 -11.205 -19.741 1.00 80.94 128 GLY A N 1
ATOM 1015 C CA . GLY A 1 128 ? 20.333 -11.982 -18.980 1.00 80.94 128 GLY A CA 1
ATOM 1016 C C . GLY A 1 128 ? 20.024 -11.443 -17.578 1.00 80.94 128 GLY A C 1
ATOM 1017 O O . GLY A 1 128 ? 19.245 -12.053 -16.848 1.00 80.94 128 GLY A O 1
ATOM 1018 N N . LEU A 1 129 ? 20.594 -10.295 -17.197 1.00 76.25 129 LEU A N 1
ATOM 1019 C CA . LEU A 1 129 ? 20.344 -9.640 -15.915 1.00 76.25 129 LEU A CA 1
ATOM 1020 C C . LEU A 1 129 ? 19.451 -8.411 -16.092 1.00 76.25 129 LEU A C 1
ATOM 1022 O O . LEU A 1 129 ? 19.634 -7.623 -17.022 1.00 76.25 129 LEU A O 1
ATOM 1026 N N . SER A 1 130 ? 18.503 -8.219 -15.174 1.00 79.69 130 SER A N 1
ATOM 1027 C CA . SER A 1 130 ? 17.725 -6.980 -15.095 1.00 79.69 130 SER A CA 1
ATOM 1028 C C . SER A 1 130 ? 18.645 -5.819 -14.726 1.00 79.69 130 SER A C 1
ATOM 1030 O O . SER A 1 130 ? 19.303 -5.848 -13.684 1.00 79.69 130 SER A O 1
ATOM 1032 N N . VAL A 1 131 ? 18.684 -4.791 -15.572 1.00 73.44 131 VAL A N 1
ATOM 1033 C CA . VAL A 1 131 ? 19.490 -3.592 -15.325 1.00 73.44 131 VAL A CA 1
ATOM 1034 C C . VAL A 1 131 ? 18.661 -2.581 -14.550 1.00 73.44 131 VAL A C 1
ATOM 1036 O O . VAL A 1 131 ? 17.618 -2.128 -15.017 1.00 73.44 131 VAL A O 1
ATOM 1039 N N . PHE A 1 132 ? 19.150 -2.196 -13.375 1.00 73.06 132 PHE A N 1
ATOM 1040 C CA . PHE A 1 132 ? 18.583 -1.119 -12.572 1.00 73.06 132 PHE A CA 1
ATOM 1041 C C . PHE A 1 132 ? 19.604 0.011 -12.490 1.00 73.06 132 PHE A C 1
ATOM 1043 O O . PHE A 1 132 ? 20.694 -0.175 -11.951 1.00 73.06 132 PHE A O 1
ATOM 1050 N N . ALA A 1 133 ? 19.261 1.181 -13.023 1.00 68.44 133 ALA A N 1
ATOM 1051 C CA . ALA A 1 133 ? 20.054 2.383 -12.816 1.00 68.44 133 ALA A CA 1
ATOM 1052 C C . ALA A 1 133 ? 19.591 3.057 -11.518 1.00 68.44 133 ALA A C 1
ATOM 1054 O O . ALA A 1 133 ? 18.449 3.504 -11.418 1.00 68.44 133 ALA A O 1
ATOM 1055 N N . PHE A 1 134 ? 20.474 3.116 -10.524 1.00 64.00 134 PHE A N 1
ATOM 1056 C CA . PHE A 1 134 ? 20.283 3.942 -9.337 1.00 64.00 134 P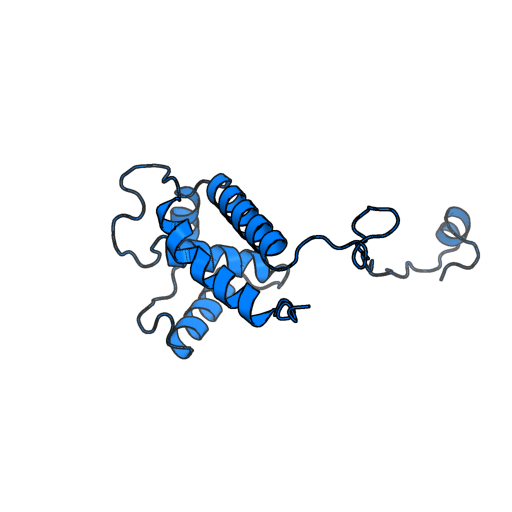HE A CA 1
ATOM 1057 C C . PHE A 1 134 ? 21.064 5.236 -9.544 1.00 64.00 134 PHE A C 1
ATOM 1059 O O . PHE A 1 134 ? 22.293 5.227 -9.501 1.00 64.00 134 PHE A O 1
ATOM 1066 N N . ASP A 1 135 ? 20.357 6.336 -9.793 1.00 67.38 135 ASP A N 1
ATOM 1067 C CA . ASP A 1 135 ? 20.972 7.661 -9.783 1.00 67.38 135 ASP A CA 1
ATOM 1068 C C . ASP A 1 135 ? 21.185 8.076 -8.323 1.00 67.38 135 ASP A C 1
ATOM 1070 O O . ASP A 1 135 ? 20.251 8.447 -7.608 1.00 67.38 135 ASP A O 1
ATOM 1074 N N . GLY A 1 136 ? 22.407 7.877 -7.834 1.00 62.44 136 GLY A N 1
ATOM 1075 C CA . GLY A 1 136 ? 22.800 8.328 -6.510 1.00 62.44 136 GLY A CA 1
ATOM 1076 C C . GLY A 1 136 ? 23.015 9.834 -6.536 1.00 62.44 136 GLY A C 1
ATOM 1077 O O . GLY A 1 136 ? 23.843 10.326 -7.299 1.00 62.44 136 GLY A O 1
ATOM 1078 N N . SER A 1 137 ? 22.322 10.570 -5.667 1.00 58.03 137 SER A N 1
ATOM 1079 C CA . SER A 1 137 ? 22.611 11.983 -5.435 1.00 58.03 137 SER A CA 1
ATOM 1080 C C . SER A 1 137 ? 24.093 12.131 -5.076 1.00 58.03 137 SER A C 1
ATOM 1082 O O . SER A 1 137 ? 24.526 11.673 -4.016 1.00 58.03 137 SER A O 1
ATOM 1084 N N . LYS A 1 138 ? 24.888 12.768 -5.941 1.00 57.78 138 LYS A N 1
ATOM 1085 C CA . LYS A 1 138 ? 26.242 13.182 -5.573 1.00 57.78 138 LYS A CA 1
ATOM 1086 C C . LYS A 1 138 ? 26.112 14.307 -4.552 1.00 57.78 138 LYS A C 1
ATOM 1088 O O . LYS A 1 138 ? 25.773 15.433 -4.904 1.00 57.78 138 LYS A O 1
ATOM 1093 N N . TYR A 1 139 ? 26.358 14.009 -3.282 1.00 52.78 139 TYR A N 1
ATOM 1094 C CA . TYR A 1 139 ? 26.707 15.060 -2.337 1.00 52.78 139 TYR A CA 1
ATOM 1095 C C . TYR A 1 139 ? 28.138 15.475 -2.654 1.00 52.78 139 TYR A C 1
ATOM 1097 O O . TYR A 1 139 ? 29.069 14.709 -2.411 1.00 52.78 139 TYR A O 1
ATOM 1105 N N . THR A 1 140 ? 28.317 16.668 -3.217 1.00 60.12 140 THR A N 1
ATOM 1106 C CA . THR A 1 140 ? 29.642 17.279 -3.303 1.00 60.12 140 THR A CA 1
ATOM 1107 C C . THR A 1 140 ? 30.080 17.583 -1.876 1.00 60.12 140 THR A C 1
ATOM 1109 O O . THR A 1 140 ? 29.594 18.525 -1.247 1.00 60.12 140 THR A O 1
ATOM 1112 N N . LEU A 1 141 ? 30.931 16.724 -1.317 1.00 63.12 141 LEU A N 1
ATOM 1113 C CA . LEU A 1 141 ? 31.588 17.020 -0.053 1.00 63.12 141 LEU A CA 1
ATOM 1114 C C . LEU A 1 141 ? 32.488 18.248 -0.265 1.00 63.12 141 LEU A C 1
ATOM 1116 O O . LEU A 1 141 ? 33.025 18.418 -1.362 1.00 63.12 141 LEU A O 1
ATOM 1120 N N . PRO A 1 142 ? 32.671 19.116 0.744 1.00 69.62 142 PRO A N 1
ATOM 1121 C CA . PRO A 1 142 ? 33.625 20.212 0.638 1.00 69.62 142 PRO A CA 1
ATOM 1122 C C . PRO A 1 142 ? 34.987 19.656 0.224 1.00 69.62 142 PRO A C 1
ATOM 1124 O O . PRO A 1 142 ? 35.446 18.690 0.832 1.00 69.62 142 PRO A O 1
ATOM 1127 N N . ALA A 1 143 ? 35.620 20.249 -0.788 1.00 75.81 143 ALA A N 1
ATOM 1128 C CA . ALA A 1 143 ? 36.879 19.773 -1.358 1.00 75.81 143 ALA A CA 1
ATOM 1129 C C . ALA A 1 143 ? 38.071 20.052 -0.422 1.00 75.81 143 ALA A C 1
ATOM 1131 O O . ALA A 1 143 ? 38.973 20.836 -0.720 1.00 75.81 143 ALA A O 1
ATOM 1132 N N . THR A 1 144 ? 38.030 19.461 0.771 1.00 82.81 144 THR A N 1
ATOM 1133 C CA . THR A 1 144 ? 39.103 19.547 1.751 1.00 82.81 144 THR A CA 1
ATOM 1134 C C . THR A 1 144 ? 40.276 18.700 1.289 1.00 82.81 144 THR A C 1
ATOM 1136 O O . THR A 1 144 ? 40.116 17.682 0.614 1.00 82.81 144 THR A O 1
ATOM 1139 N N . GLN A 1 145 ? 41.475 19.112 1.684 1.00 81.81 145 GLN A N 1
ATOM 1140 C CA . GLN A 1 145 ? 42.700 18.413 1.321 1.00 81.81 145 GLN A CA 1
ATOM 1141 C C . GLN A 1 145 ? 42.695 16.949 1.795 1.00 81.81 145 GLN A C 1
ATOM 1143 O O . GLN A 1 145 ? 43.031 16.060 1.021 1.00 81.81 145 GLN A O 1
ATOM 1148 N N . ALA A 1 146 ? 42.177 16.690 3.001 1.00 81.06 146 ALA A N 1
ATOM 1149 C CA . ALA A 1 146 ? 42.032 15.337 3.541 1.00 81.06 146 ALA A CA 1
ATOM 1150 C C . ALA A 1 146 ? 41.117 14.432 2.691 1.00 81.06 146 ALA A C 1
ATOM 1152 O O . ALA A 1 146 ? 41.349 13.229 2.60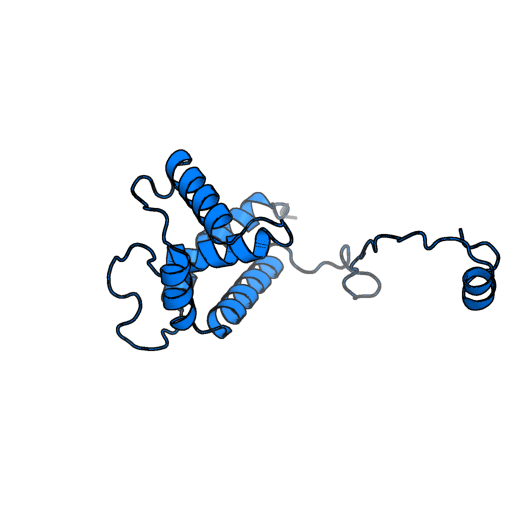6 1.00 81.06 146 ALA A O 1
ATOM 1153 N N . LEU A 1 147 ? 40.079 14.989 2.054 1.00 73.94 147 LEU A N 1
ATOM 1154 C CA . LEU A 1 147 ? 39.182 14.220 1.186 1.00 73.94 147 LEU A CA 1
ATOM 1155 C C . LEU A 1 147 ? 39.800 13.951 -0.192 1.00 73.94 147 LEU A C 1
ATOM 1157 O O . LEU A 1 147 ? 39.650 12.846 -0.710 1.00 73.94 147 LEU A O 1
ATOM 1161 N N . ARG A 1 148 ? 40.546 14.909 -0.752 1.00 84.75 148 ARG A N 1
ATOM 1162 C CA . ARG A 1 148 ? 41.283 14.715 -2.013 1.00 84.75 148 ARG A CA 1
ATOM 1163 C C . ARG A 1 148 ? 42.383 13.664 -1.893 1.00 84.75 148 ARG A C 1
ATOM 1165 O O . ARG A 1 148 ? 42.569 12.865 -2.800 1.00 84.75 148 ARG A O 1
ATOM 1172 N N . GLU A 1 149 ? 43.071 13.633 -0.754 1.00 80.56 149 GLU A N 1
ATOM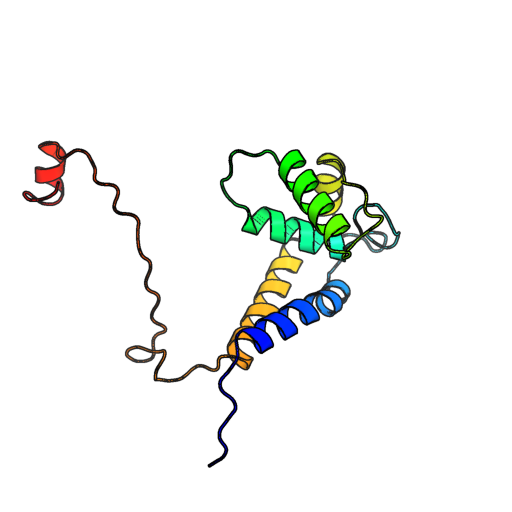 1173 C CA . GLU A 1 149 ? 44.090 12.622 -0.453 1.00 80.56 149 GLU A CA 1
ATOM 1174 C C . GLU A 1 149 ? 43.495 11.212 -0.289 1.00 80.56 149 GLU A C 1
ATOM 1176 O O . GLU A 1 149 ? 44.135 10.232 -0.665 1.00 80.56 149 GLU A O 1
ATOM 1181 N N . ALA A 1 150 ? 42.279 11.095 0.258 1.00 80.62 150 ALA A N 1
ATOM 1182 C CA . ALA A 1 150 ? 41.650 9.806 0.557 1.00 80.62 150 ALA A CA 1
ATOM 1183 C C . ALA A 1 150 ? 40.865 9.187 -0.614 1.00 80.62 150 ALA A C 1
ATOM 1185 O O . ALA A 1 150 ? 40.713 7.965 -0.652 1.00 80.62 150 ALA A O 1
ATOM 1186 N N . PHE A 1 151 ? 40.331 10.004 -1.528 1.00 76.56 151 PHE A N 1
ATOM 1187 C CA . PHE A 1 151 ? 39.418 9.541 -2.579 1.00 76.56 151 PHE A CA 1
ATOM 1188 C C . PHE A 1 151 ? 39.949 9.803 -3.995 1.00 76.56 151 PHE A C 1
ATOM 1190 O O . PHE A 1 151 ? 40.285 8.851 -4.695 1.00 76.56 151 PHE A O 1
ATOM 1197 N N . ASP A 1 152 ? 40.006 11.067 -4.423 1.00 71.81 152 ASP A N 1
ATOM 1198 C CA . ASP A 1 152 ? 40.471 11.484 -5.755 1.00 71.81 152 ASP A CA 1
ATOM 1199 C C . ASP A 1 152 ? 41.087 12.901 -5.663 1.00 71.81 152 ASP A C 1
ATOM 1201 O O . ASP A 1 152 ? 40.401 13.810 -5.172 1.00 71.81 152 ASP A O 1
ATOM 1205 N N . PRO A 1 153 ? 42.344 13.120 -6.108 1.00 74.81 153 PRO A N 1
ATOM 1206 C CA . PRO A 1 153 ? 42.999 14.432 -6.097 1.00 74.81 153 PRO A CA 1
ATOM 1207 C C . PRO A 1 153 ? 42.207 15.532 -6.811 1.00 74.81 153 PRO A C 1
ATOM 1209 O O . PRO A 1 153 ? 42.267 16.690 -6.391 1.00 74.81 153 PRO A O 1
ATOM 1212 N N . ASP A 1 154 ? 41.438 15.158 -7.835 1.00 72.69 154 ASP A N 1
ATOM 1213 C CA . ASP A 1 154 ? 40.624 16.060 -8.649 1.00 72.69 154 ASP A CA 1
ATOM 1214 C C . ASP A 1 154 ? 39.161 16.126 -8.167 1.00 72.69 154 ASP A C 1
ATOM 1216 O O . ASP A 1 154 ? 38.314 16.747 -8.810 1.00 72.69 154 ASP A O 1
ATOM 1220 N N . SER A 1 155 ? 38.831 15.517 -7.018 1.00 64.88 155 SER A N 1
ATOM 1221 C CA . SER A 1 155 ? 37.483 15.612 -6.445 1.00 64.88 155 SER A CA 1
ATOM 1222 C C . SER A 1 155 ? 37.171 17.009 -5.887 1.00 64.88 155 SER A C 1
ATOM 1224 O O . SER A 1 155 ? 37.943 17.612 -5.125 1.00 64.88 155 SER A O 1
ATOM 1226 N N . GLY A 1 156 ? 35.991 17.513 -6.261 1.00 57.66 156 GLY A N 1
ATOM 1227 C CA . GLY A 1 156 ? 35.458 18.823 -5.877 1.00 57.66 156 GLY A CA 1
ATOM 1228 C C . GLY A 1 156 ? 34.646 19.457 -6.992 1.00 57.66 156 GLY A C 1
ATOM 1229 O O . GLY A 1 156 ? 35.261 19.809 -8.016 1.00 57.66 156 GLY A O 1
#

pLDDT: mean 82.32, std 11.97, range [36.81, 94.56]